Protein AF-A0A2M7RMJ8-F1 (afdb_monomer)

Radius of gyration: 13.96 Å; Cα contacts (8 Å, |Δi|>4): 359; chains: 1; bounding box: 32×38×36 Å

Secondary structure (DSSP, 8-state):
-HHHHHHHHHHHHHHHTPPPSSS-------EEPTT-EEEEBB--SS-SSSBEEEEEEETTEEE-SHHHHHTTSS--SSSS-EEEE-GGGTT-TTS-PPTTEEEEES-TTPEEE-SSSEEEEEEEEETTTTEEEEEEE-STTEEEEEEEE-

Solvent-accessible surface area (backbone atoms only — not comparable to full-atom values): 7908 Å² total; per-residue (Å²): 112,75,66,62,57,51,55,49,53,50,40,53,43,58,72,61,71,43,57,75,92,80,77,76,92,60,71,80,66,44,82,42,48,53,65,38,74,78,53,29,26,15,61,26,33,69,51,96,54,65,29,32,40,42,26,26,29,51,61,84,42,62,41,75,50,62,69,39,42,76,72,58,76,26,45,67,39,47,79,86,51,46,76,67,24,36,52,68,13,44,82,27,96,74,73,64,37,64,80,42,21,32,32,32,32,77,52,78,59,39,63,28,24,32,36,46,50,29,31,55,43,37,76,53,74,37,67,86,47,43,8,28,31,39,31,32,40,53,56,98,52,34,33,39,35,44,21,15,20,102

Structure (mmCIF, N/CA/C/O backbone):
data_AF-A0A2M7RMJ8-F1
#
_entry.id   AF-A0A2M7RMJ8-F1
#
loop_
_atom_site.group_PDB
_atom_site.id
_atom_site.type_symbol
_atom_site.label_atom_id
_atom_site.label_alt_id
_atom_site.label_comp_id
_atom_site.label_asym_id
_atom_site.label_entity_id
_atom_site.label_seq_id
_atom_site.pdbx_PDB_ins_code
_atom_site.Cartn_x
_atom_site.Cartn_y
_atom_site.Cartn_z
_atom_site.occupancy
_atom_site.B_iso_or_equiv
_atom_site.auth_seq_id
_atom_site.auth_comp_id
_atom_site.auth_asym_id
_atom_site.auth_atom_id
_atom_site.pdbx_PDB_model_num
ATOM 1 N N . ALA A 1 1 ? -7.074 -7.128 -20.671 1.00 50.91 1 ALA A N 1
ATOM 2 C CA . ALA A 1 1 ? -5.928 -6.237 -20.388 1.00 50.91 1 ALA A CA 1
ATOM 3 C C . ALA A 1 1 ? -5.702 -6.237 -18.880 1.00 50.91 1 ALA A C 1
ATOM 5 O O . ALA A 1 1 ? -6.696 -6.150 -18.170 1.00 50.91 1 ALA A O 1
ATOM 6 N N . ALA A 1 2 ? -4.466 -6.395 -18.396 1.00 50.97 2 ALA A N 1
ATOM 7 C CA . ALA A 1 2 ? -4.136 -6.668 -16.985 1.00 50.97 2 ALA A CA 1
ATOM 8 C C . ALA A 1 2 ? -4.833 -5.750 -15.950 1.00 50.97 2 ALA A C 1
ATOM 10 O O . ALA A 1 2 ? -5.155 -6.184 -14.849 1.00 50.97 2 ALA A O 1
ATOM 11 N N . PHE A 1 3 ? -5.170 -4.516 -16.324 1.00 53.44 3 PHE A N 1
ATOM 12 C CA . PHE A 1 3 ? -5.901 -3.570 -15.477 1.00 53.44 3 PHE A CA 1
ATOM 13 C C . PHE A 1 3 ? -7.314 -4.019 -15.074 1.00 53.44 3 PHE A C 1
ATOM 15 O O . PHE A 1 3 ? -7.707 -3.855 -13.923 1.00 53.44 3 PHE A O 1
ATOM 22 N N . ALA A 1 4 ? -8.067 -4.647 -15.982 1.00 57.03 4 ALA A N 1
ATOM 23 C CA . ALA A 1 4 ? -9.405 -5.151 -15.661 1.00 57.03 4 ALA A CA 1
ATOM 24 C C . ALA A 1 4 ? -9.349 -6.358 -14.706 1.00 57.03 4 ALA A C 1
ATOM 26 O O . ALA A 1 4 ? -10.238 -6.525 -13.874 1.00 57.03 4 ALA A O 1
ATOM 27 N N . SER A 1 5 ? -8.290 -7.176 -14.789 1.00 62.25 5 SER A N 1
ATOM 28 C CA . SER A 1 5 ? -8.071 -8.278 -13.842 1.00 62.25 5 SER A CA 1
ATOM 29 C C . SER A 1 5 ? -7.654 -7.786 -12.454 1.00 62.25 5 SER A C 1
ATOM 31 O O . SER A 1 5 ? -8.100 -8.365 -11.472 1.00 62.25 5 SER A O 1
ATOM 33 N N . VAL A 1 6 ? -6.883 -6.696 -12.367 1.00 66.00 6 VAL A N 1
ATOM 34 C CA . VAL A 1 6 ? -6.459 -6.064 -11.102 1.00 66.00 6 VAL A CA 1
ATOM 35 C C . VAL A 1 6 ? -7.657 -5.503 -10.332 1.00 66.00 6 VAL A C 1
ATOM 37 O O . VAL A 1 6 ? -7.879 -5.867 -9.178 1.00 66.00 6 VAL A O 1
ATOM 40 N N . GLN A 1 7 ? -8.484 -4.676 -10.982 1.00 69.44 7 GLN A N 1
ATOM 41 C CA . GLN A 1 7 ? -9.668 -4.107 -10.331 1.00 69.44 7 GLN A CA 1
ATOM 42 C C . GLN A 1 7 ? -10.688 -5.193 -9.955 1.00 69.44 7 GLN A C 1
ATOM 44 O O . GLN A 1 7 ? -11.320 -5.116 -8.905 1.00 69.44 7 GLN A O 1
ATOM 49 N N . GLY A 1 8 ? -10.835 -6.227 -10.791 1.00 73.25 8 GLY A N 1
ATOM 50 C CA . GLY A 1 8 ? -11.688 -7.378 -10.495 1.00 73.25 8 GLY A CA 1
ATOM 51 C C . GLY A 1 8 ? -11.224 -8.162 -9.263 1.00 73.25 8 GLY A C 1
ATOM 52 O O . GLY A 1 8 ? -12.045 -8.516 -8.421 1.00 73.25 8 GLY A O 1
ATOM 53 N N . GLU A 1 9 ? -9.916 -8.395 -9.125 1.00 74.38 9 GLU A N 1
ATOM 54 C CA . GLU A 1 9 ? -9.315 -9.037 -7.950 1.00 74.38 9 GLU A CA 1
ATOM 55 C C . GLU A 1 9 ? -9.559 -8.228 -6.672 1.00 74.38 9 GLU A C 1
ATOM 57 O O . GLU A 1 9 ? -10.063 -8.781 -5.693 1.00 74.38 9 GLU A O 1
ATOM 62 N N . ILE A 1 10 ? -9.289 -6.917 -6.703 1.00 73.38 10 ILE A N 1
ATOM 63 C CA . ILE A 1 10 ? -9.574 -6.017 -5.578 1.00 73.38 10 ILE A CA 1
ATOM 64 C C . ILE A 1 10 ? -11.056 -6.098 -5.219 1.00 73.38 10 ILE A C 1
ATOM 66 O O . ILE A 1 10 ? -11.391 -6.435 -4.087 1.00 73.38 10 ILE A O 1
ATOM 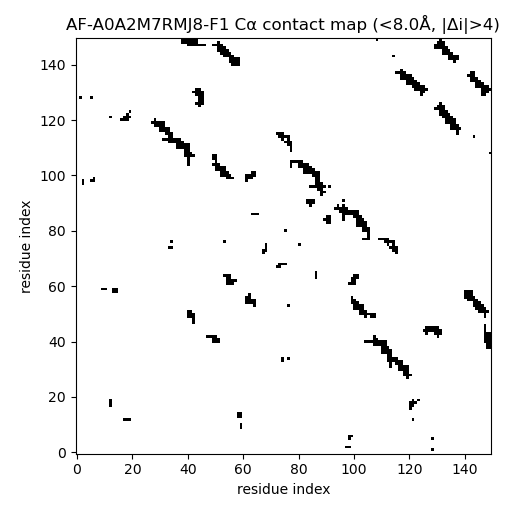70 N N . ASN A 1 11 ? -11.952 -5.870 -6.182 1.00 77.06 11 ASN A N 1
ATOM 71 C CA . ASN A 1 11 ? -13.394 -5.869 -5.944 1.00 77.06 11 ASN A CA 1
ATOM 72 C C . ASN A 1 11 ? -13.874 -7.183 -5.317 1.00 77.06 11 ASN A C 1
ATOM 74 O O . ASN A 1 11 ? -14.691 -7.149 -4.400 1.00 77.06 11 ASN A O 1
ATOM 78 N N . ASN A 1 12 ? -13.341 -8.326 -5.755 1.00 74.81 12 ASN A N 1
ATOM 79 C CA . ASN A 1 12 ? -13.667 -9.625 -5.171 1.00 74.81 12 ASN A CA 1
ATOM 80 C C . ASN A 1 12 ? -13.219 -9.732 -3.707 1.00 74.81 12 ASN A C 1
ATOM 82 O O . ASN A 1 12 ? -13.987 -10.210 -2.872 1.00 74.81 12 ASN A O 1
ATOM 86 N N . ILE A 1 13 ? -12.014 -9.265 -3.371 1.00 71.00 13 ILE A N 1
ATOM 87 C CA . ILE A 1 13 ? -11.508 -9.279 -1.990 1.00 71.00 13 ILE A CA 1
ATOM 88 C C . ILE A 1 13 ? -12.314 -8.318 -1.105 1.00 71.00 13 ILE A C 1
ATOM 90 O O . ILE A 1 13 ? -12.750 -8.697 -0.013 1.00 71.00 13 ILE A O 1
ATOM 94 N N . LEU A 1 14 ? -12.564 -7.094 -1.584 1.00 72.44 14 LEU A N 1
ATOM 95 C CA . LEU A 1 14 ? -13.293 -6.072 -0.828 1.00 72.44 14 LEU A CA 1
ATOM 96 C C . LEU A 1 14 ? -14.766 -6.463 -0.620 1.00 72.44 14 LEU A C 1
ATOM 98 O O . LEU A 1 14 ? -15.280 -6.299 0.486 1.00 72.44 14 LEU A O 1
ATOM 102 N N . ALA A 1 15 ? -15.426 -7.032 -1.637 1.00 68.81 15 ALA A N 1
ATOM 103 C CA . ALA A 1 15 ? -16.810 -7.506 -1.548 1.00 68.81 15 ALA A CA 1
ATOM 104 C C . ALA A 1 15 ? -16.952 -8.726 -0.635 1.00 68.81 15 ALA A C 1
ATOM 106 O O . ALA A 1 15 ? -17.949 -8.869 0.072 1.00 68.81 15 ALA A O 1
ATOM 107 N N . ALA A 1 16 ? -15.958 -9.611 -0.634 1.00 62.75 16 ALA A N 1
ATOM 108 C CA . ALA A 1 16 ? -15.993 -10.778 0.220 1.00 62.75 16 ALA A CA 1
ATOM 109 C C . ALA A 1 16 ? -15.778 -10.414 1.698 1.00 62.75 16 ALA A C 1
ATOM 111 O O . ALA A 1 16 ? -16.248 -1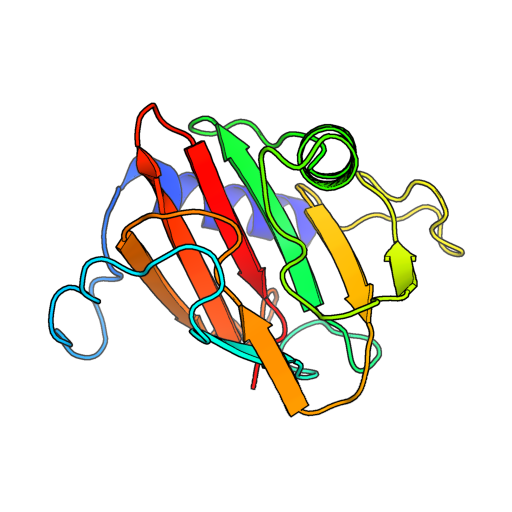1.150 2.561 1.00 62.75 16 ALA A O 1
ATOM 112 N N . GLN A 1 17 ? -15.050 -9.328 2.005 1.00 60.38 17 GLN A N 1
ATOM 113 C CA . GLN A 1 17 ? -14.465 -9.089 3.338 1.00 60.38 17 GLN A CA 1
ATOM 114 C C . GLN A 1 17 ? -13.729 -10.332 3.886 1.00 60.38 17 GLN A C 1
ATOM 116 O O . GLN A 1 17 ? -13.570 -10.501 5.094 1.00 60.38 17 GLN A O 1
ATOM 121 N N . ARG A 1 18 ? -13.322 -11.247 2.996 1.00 52.19 18 ARG A N 1
ATOM 122 C CA . ARG A 1 18 ? -12.751 -12.547 3.342 1.00 52.19 18 ARG A CA 1
ATOM 123 C C . ARG A 1 18 ? -11.235 -12.426 3.343 1.00 52.19 18 ARG A C 1
ATOM 125 O O . ARG A 1 18 ? -10.655 -12.007 2.344 1.00 52.19 18 ARG A O 1
ATOM 132 N N . ALA A 1 19 ? -10.608 -12.910 4.414 1.00 46.16 19 ALA A N 1
ATOM 133 C CA . ALA A 1 19 ? -9.260 -13.457 4.311 1.00 46.16 19 ALA A CA 1
ATOM 134 C C . ALA A 1 19 ? -9.280 -14.567 3.242 1.00 46.16 19 ALA A C 1
ATOM 136 O O . ALA A 1 19 ? -10.267 -15.311 3.177 1.00 46.16 19 ALA A O 1
ATOM 137 N N . PRO A 1 20 ? -8.255 -14.692 2.383 1.00 44.06 20 PRO A N 1
ATOM 138 C CA . PRO A 1 20 ? -8.279 -15.684 1.323 1.00 44.06 20 PRO A CA 1
ATOM 139 C C . PRO A 1 20 ? -8.435 -17.081 1.928 1.00 44.06 20 PRO A C 1
ATOM 141 O O . PRO A 1 20 ? -7.657 -17.525 2.771 1.00 44.06 20 PRO A O 1
ATOM 144 N N . SER A 1 21 ? -9.470 -17.786 1.483 1.00 46.16 21 SER A N 1
ATOM 145 C CA . SER A 1 21 ? -9.616 -19.219 1.689 1.00 46.16 21 SER A CA 1
ATOM 146 C C . SER A 1 21 ? -8.556 -19.931 0.849 1.00 46.16 21 SER A C 1
ATOM 148 O O . SER A 1 21 ? -8.777 -20.180 -0.334 1.00 46.16 21 SER A O 1
ATOM 150 N N . GLY A 1 22 ? -7.405 -20.225 1.455 1.00 41.00 22 GLY A N 1
ATOM 151 C CA . GLY A 1 22 ? -6.359 -21.050 0.848 1.00 41.00 22 GLY A CA 1
ATOM 152 C C . GLY A 1 22 ? -4.950 -20.619 1.240 1.00 41.00 22 GLY A C 1
ATOM 153 O O . GLY A 1 22 ? -4.277 -19.958 0.462 1.00 41.00 22 GLY A O 1
ATOM 154 N N . GLY A 1 23 ? -4.505 -21.024 2.432 1.00 33.59 23 GLY A N 1
ATOM 155 C CA . GLY A 1 23 ? -3.121 -20.861 2.889 1.00 33.59 23 GLY A CA 1
ATOM 156 C C . GLY A 1 23 ? -3.040 -20.245 4.278 1.00 33.59 23 GLY A C 1
ATOM 157 O O . GLY A 1 23 ? -2.926 -19.038 4.404 1.00 33.59 23 GLY A O 1
ATOM 158 N N . ASN A 1 24 ? -3.087 -21.102 5.302 1.00 35.03 24 ASN A N 1
ATOM 159 C CA . ASN A 1 24 ? -2.954 -20.787 6.725 1.00 35.03 24 ASN A CA 1
ATOM 160 C C . ASN A 1 24 ? -3.910 -19.709 7.255 1.00 35.03 24 ASN A C 1
ATOM 162 O O . ASN A 1 24 ? -3.733 -18.510 7.065 1.00 35.03 24 ASN A O 1
ATOM 166 N N . SER A 1 25 ? -4.868 -20.159 8.063 1.00 40.41 25 SER A N 1
ATOM 167 C CA . SER A 1 25 ? -5.476 -19.367 9.128 1.00 40.41 25 SER A CA 1
ATOM 168 C C . SER A 1 25 ? -4.386 -18.908 10.104 1.00 40.41 25 SER A C 1
ATOM 170 O O . SER A 1 25 ? -4.207 -19.480 11.180 1.00 40.41 25 SER A O 1
ATOM 172 N N . GLY A 1 26 ? -3.614 -17.900 9.701 1.00 39.00 26 GLY A N 1
ATOM 173 C CA . GLY A 1 26 ? -2.903 -17.049 10.635 1.00 39.00 26 GLY A CA 1
ATOM 174 C C . GLY A 1 26 ? -3.921 -16.406 11.578 1.00 39.00 26 GLY A C 1
ATOM 175 O O . GLY A 1 26 ? -5.110 -16.335 11.241 1.00 39.00 26 GLY A O 1
ATOM 176 N N . PRO A 1 27 ? -3.493 -15.962 12.772 1.00 41.09 27 PRO A N 1
ATOM 177 C CA . PRO A 1 27 ? -4.383 -15.225 13.657 1.00 41.09 27 PRO A CA 1
ATOM 178 C C . PRO A 1 27 ? -5.013 -14.098 12.839 1.00 41.09 27 PRO A C 1
ATOM 180 O O . PRO A 1 27 ? -4.330 -13.518 11.991 1.00 41.09 27 PRO A O 1
ATOM 183 N N . ALA A 1 28 ? -6.297 -13.790 13.073 1.00 54.19 28 ALA A N 1
ATOM 184 C CA . ALA A 1 28 ? -6.846 -12.502 12.659 1.00 54.19 28 ALA A CA 1
ATOM 185 C C . ALA A 1 28 ? -5.749 -11.479 12.947 1.00 54.19 28 ALA A C 1
ATOM 187 O O . ALA A 1 28 ? -5.281 -11.450 14.086 1.00 54.19 28 ALA A O 1
ATOM 188 N N . TYR A 1 29 ? -5.251 -10.777 11.926 1.00 60.78 29 TYR A N 1
ATOM 189 C CA . TYR A 1 29 ? -3.961 -10.063 11.938 1.00 60.78 29 TYR A CA 1
ATOM 190 C C . TYR A 1 29 ? -3.863 -8.928 12.985 1.00 60.78 29 TYR A C 1
ATOM 192 O O . TYR A 1 29 ? -2.963 -8.093 12.948 1.00 60.78 29 TYR A O 1
ATOM 200 N N . GLY A 1 30 ? -4.775 -8.913 13.951 1.00 68.12 30 GLY A N 1
ATOM 201 C CA . GLY A 1 30 ? -4.832 -8.031 15.083 1.00 68.12 30 GLY A CA 1
ATOM 202 C C . GLY A 1 30 ? -5.352 -6.671 14.673 1.00 68.12 30 GLY A C 1
ATOM 203 O O . GLY A 1 30 ? -5.480 -6.334 13.495 1.00 68.12 30 GLY A O 1
ATOM 204 N N . ASN A 1 31 ? -5.641 -5.870 15.689 1.00 86.69 31 ASN A N 1
ATOM 205 C CA . ASN A 1 31 ? -5.726 -4.439 15.484 1.00 86.69 31 ASN A CA 1
ATOM 206 C C . ASN A 1 31 ? -4.314 -3.932 15.192 1.00 86.69 31 ASN A C 1
ATOM 208 O O . ASN A 1 31 ? -3.424 -4.045 16.034 1.00 86.69 31 ASN A O 1
ATOM 212 N N . VAL A 1 32 ? -4.129 -3.371 14.007 1.00 93.00 32 VAL A N 1
ATOM 213 C CA . VAL A 1 32 ? -2.913 -2.681 13.600 1.00 93.00 32 VAL A CA 1
ATOM 214 C C . VAL A 1 32 ? -3.119 -1.196 13.853 1.00 93.00 32 VAL A C 1
ATOM 216 O O . VAL A 1 32 ? -4.158 -0.631 13.503 1.00 93.00 32 VAL A O 1
ATOM 219 N N . LYS A 1 33 ? -2.137 -0.557 14.483 1.00 96.06 33 LYS A N 1
ATOM 220 C CA . LYS A 1 33 ? -2.177 0.880 14.760 1.00 96.06 33 LYS A CA 1
ATOM 221 C C . LYS A 1 33 ? -1.581 1.695 13.623 1.00 96.06 33 LYS A C 1
ATOM 223 O O . LYS A 1 33 ? -0.636 1.262 12.967 1.00 96.06 33 LYS A O 1
ATOM 228 N N . ARG A 1 34 ? -2.100 2.906 13.421 1.00 97.00 34 ARG A N 1
ATOM 229 C CA . ARG A 1 34 ? -1.512 3.922 12.542 1.00 97.00 34 ARG A CA 1
ATOM 230 C C . ARG A 1 34 ? -0.008 4.034 12.821 1.00 97.00 34 ARG A C 1
ATOM 232 O O . ARG A 1 34 ? 0.408 4.206 13.964 1.00 97.00 34 ARG A O 1
ATOM 239 N N . GLY A 1 35 ? 0.809 3.927 11.776 1.00 96.38 35 GLY A N 1
ATOM 240 C CA . GLY A 1 35 ? 2.270 3.987 11.860 1.00 96.38 35 GLY A CA 1
ATOM 241 C C . GLY A 1 35 ? 2.964 2.673 12.243 1.00 96.38 35 GLY A C 1
ATOM 242 O O . GLY A 1 35 ? 4.195 2.607 12.163 1.00 96.38 35 GLY A O 1
ATOM 243 N N . GLN A 1 36 ? 2.226 1.623 12.618 1.00 96.62 36 GLN A N 1
ATOM 244 C CA . GLN A 1 36 ? 2.793 0.298 12.870 1.00 96.62 36 GLN A CA 1
ATOM 245 C C . GLN A 1 36 ? 3.384 -0.277 11.581 1.00 96.62 36 GLN A C 1
ATOM 247 O O . GLN A 1 36 ? 2.779 -0.166 10.517 1.00 96.62 36 GLN A O 1
ATOM 252 N N . VAL A 1 37 ? 4.567 -0.888 11.678 1.00 96.19 37 VAL A N 1
ATOM 253 C CA . VAL A 1 37 ? 5.203 -1.568 10.543 1.00 96.19 37 VAL A CA 1
ATOM 254 C C . VAL A 1 37 ? 4.408 -2.828 10.200 1.00 96.19 37 VAL A C 1
ATOM 256 O O . VAL A 1 37 ? 4.147 -3.650 11.077 1.00 96.19 37 VAL A O 1
ATOM 259 N N . ILE A 1 38 ? 4.036 -2.959 8.928 1.00 95.19 38 ILE A N 1
ATOM 260 C CA . ILE A 1 38 ? 3.254 -4.076 8.372 1.00 95.19 38 ILE A CA 1
ATOM 261 C C . ILE A 1 38 ? 4.019 -4.858 7.295 1.00 95.19 38 ILE A C 1
ATOM 263 O O . ILE A 1 38 ? 3.523 -5.859 6.793 1.00 95.19 38 ILE A O 1
ATOM 267 N N . GLY A 1 39 ? 5.234 -4.423 6.960 1.00 95.25 39 GLY A N 1
ATOM 268 C CA . GLY A 1 39 ? 6.166 -5.127 6.083 1.00 95.25 39 GLY A CA 1
ATOM 269 C C . GLY A 1 39 ? 7.231 -4.177 5.545 1.00 95.25 39 GLY A C 1
ATOM 270 O O . GLY A 1 39 ? 7.569 -3.190 6.204 1.00 95.25 39 GLY A O 1
ATOM 271 N N . SER A 1 40 ? 7.756 -4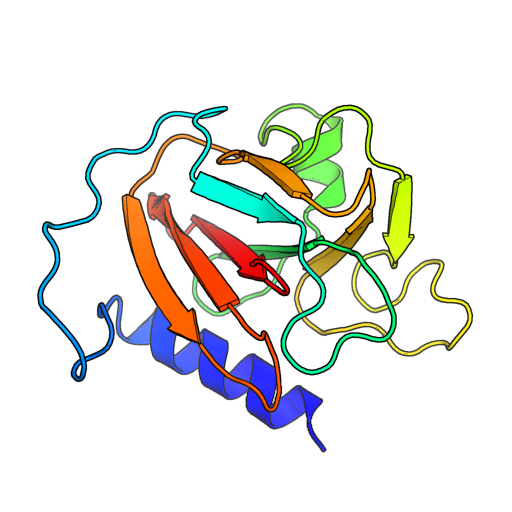.457 4.356 1.00 97.00 40 SER A N 1
ATOM 272 C CA . SER A 1 40 ? 8.822 -3.667 3.734 1.00 97.00 40 SER A CA 1
ATOM 273 C C . SER A 1 40 ? 8.591 -3.442 2.237 1.00 97.00 40 SER A C 1
ATOM 275 O O . SER A 1 40 ? 7.963 -4.252 1.556 1.00 97.00 40 SER A O 1
ATOM 277 N N . GLN A 1 41 ? 9.095 -2.314 1.726 1.00 96.50 41 GLN A N 1
ATOM 278 C CA . GLN A 1 41 ? 9.070 -1.971 0.306 1.00 96.50 41 GLN A CA 1
ATOM 279 C C . GLN A 1 41 ? 9.877 -3.015 -0.473 1.00 96.50 41 GLN A C 1
ATOM 281 O O . GLN A 1 41 ? 11.016 -3.327 -0.105 1.00 96.50 41 GLN A O 1
ATOM 286 N N . GLY A 1 42 ? 9.315 -3.521 -1.566 1.00 94.94 42 GLY A N 1
ATOM 287 C CA . GLY A 1 42 ? 9.936 -4.555 -2.380 1.00 94.94 42 GLY A CA 1
ATOM 288 C C . GLY A 1 42 ? 9.969 -4.204 -3.863 1.00 94.94 42 GLY A C 1
ATOM 289 O O . GLY A 1 42 ? 10.009 -3.041 -4.263 1.00 94.94 42 GLY A O 1
ATOM 290 N N . ASN A 1 43 ? 10.025 -5.258 -4.670 1.00 93.44 43 ASN A N 1
ATOM 291 C CA . ASN A 1 43 ? 9.962 -5.214 -6.127 1.00 93.44 43 ASN A CA 1
ATOM 292 C C . ASN A 1 43 ? 9.354 -6.530 -6.643 1.00 93.44 43 ASN A C 1
ATOM 294 O O . ASN A 1 43 ? 9.947 -7.223 -7.468 1.00 93.44 43 ASN A O 1
ATOM 298 N N . SER A 1 44 ? 8.232 -6.943 -6.052 1.00 91.12 44 SER A N 1
ATOM 299 C CA . SER A 1 44 ? 7.554 -8.197 -6.392 1.00 91.12 44 SER A CA 1
ATOM 300 C C . SER A 1 44 ? 6.358 -7.955 -7.320 1.00 91.12 44 SER A C 1
ATOM 302 O O . SER A 1 44 ? 5.803 -6.859 -7.371 1.00 91.12 44 SER A O 1
ATOM 304 N N . GLY A 1 45 ? 5.942 -8.990 -8.055 1.00 86.94 45 GLY A N 1
ATOM 305 C CA . GLY A 1 45 ? 4.834 -8.891 -9.010 1.00 86.94 45 GLY A CA 1
ATOM 306 C C . GLY A 1 45 ? 5.204 -8.128 -10.281 1.00 86.94 45 GLY A C 1
ATOM 307 O O . GLY A 1 45 ? 6.360 -8.129 -10.706 1.00 86.94 45 GLY A O 1
ATOM 308 N N . TYR A 1 46 ? 4.220 -7.466 -10.889 1.00 84.25 46 TYR A N 1
ATOM 309 C CA . TYR A 1 46 ? 4.400 -6.675 -12.107 1.00 84.25 46 TYR A CA 1
ATOM 310 C C . TYR A 1 46 ? 4.984 -5.289 -11.787 1.00 84.25 46 TYR A C 1
ATOM 312 O O . TYR A 1 46 ? 4.341 -4.261 -11.941 1.00 84.25 46 TYR A O 1
ATOM 320 N N . SER A 1 47 ? 6.227 -5.255 -11.320 1.00 78.38 47 SER A N 1
ATOM 321 C CA . SER A 1 47 ? 6.914 -4.027 -10.921 1.00 78.38 47 SER A CA 1
ATOM 322 C C . SER A 1 47 ? 8.135 -3.756 -11.806 1.00 78.38 47 SER A C 1
ATOM 324 O O . SER A 1 47 ? 8.899 -4.664 -12.127 1.00 78.38 47 SER A O 1
ATOM 326 N N . PHE A 1 48 ? 8.341 -2.494 -12.202 1.00 78.88 48 PHE A N 1
ATOM 327 C CA . PHE A 1 48 ? 9.483 -2.071 -13.032 1.00 78.88 48 PHE A CA 1
ATOM 328 C C . PHE A 1 48 ? 10.703 -1.608 -12.216 1.00 78.88 48 PHE A C 1
ATOM 330 O O . PHE A 1 48 ? 11.734 -1.263 -12.792 1.00 78.88 48 PHE A O 1
ATOM 337 N N . GLY A 1 49 ? 10.598 -1.583 -10.888 1.00 85.88 49 GLY A N 1
ATOM 338 C CA . GLY A 1 49 ? 11.652 -1.135 -9.980 1.00 85.88 49 GLY A CA 1
ATOM 339 C C . GLY A 1 49 ? 11.154 -1.048 -8.540 1.00 85.88 49 GLY A C 1
ATOM 340 O O . GLY A 1 49 ? 9.962 -1.142 -8.290 1.00 85.88 49 GLY A O 1
ATOM 341 N N . SER A 1 50 ? 12.057 -0.868 -7.576 1.00 93.06 50 SER A N 1
ATOM 342 C CA . SER A 1 50 ? 11.684 -0.836 -6.155 1.00 93.06 50 SER A CA 1
ATOM 343 C C . SER A 1 50 ? 10.732 0.324 -5.829 1.00 93.06 50 SER A C 1
ATOM 345 O O . SER A 1 50 ? 11.142 1.489 -5.863 1.00 93.06 50 SER A O 1
ATOM 347 N N . HIS A 1 51 ? 9.484 0.004 -5.485 1.00 94.00 51 HIS A N 1
ATOM 348 C CA . HIS A 1 51 ? 8.456 0.959 -5.067 1.00 94.00 51 HIS A CA 1
ATOM 349 C C . HIS A 1 51 ? 7.350 0.260 -4.265 1.00 94.00 51 HIS A C 1
ATOM 351 O O . HIS A 1 51 ? 7.268 -0.965 -4.222 1.00 94.00 51 HIS A O 1
ATOM 357 N N . LEU A 1 52 ? 6.520 1.059 -3.605 1.00 94.88 52 LEU A N 1
ATOM 358 C CA . LEU A 1 52 ? 5.280 0.650 -2.964 1.00 94.88 52 LEU A CA 1
ATOM 359 C C . LEU A 1 52 ? 4.120 1.194 -3.796 1.00 94.88 52 LEU A C 1
ATOM 361 O O . LEU A 1 52 ? 4.028 2.408 -3.992 1.00 94.88 52 LEU A O 1
ATOM 365 N N . HIS A 1 53 ? 3.220 0.312 -4.220 1.00 93.62 53 HIS A N 1
ATOM 366 C CA . HIS A 1 53 ? 1.918 0.734 -4.723 1.00 93.62 53 HIS A CA 1
ATOM 367 C C . HIS A 1 53 ? 0.957 0.881 -3.539 1.00 93.62 53 HIS A C 1
ATOM 369 O O . HIS A 1 53 ? 0.757 -0.067 -2.771 1.00 93.62 53 HIS A O 1
ATOM 375 N N . PHE A 1 54 ? 0.395 2.077 -3.370 1.00 94.88 54 PHE A N 1
ATOM 376 C CA . PHE A 1 54 ? -0.517 2.415 -2.284 1.00 94.88 54 PHE A CA 1
ATOM 377 C C . PHE A 1 54 ? -1.889 2.794 -2.829 1.00 94.88 54 PHE A C 1
ATOM 379 O O . PHE A 1 54 ? -2.049 3.842 -3.458 1.00 94.88 54 PHE A O 1
ATOM 386 N N . GLY A 1 55 ? -2.882 1.954 -2.54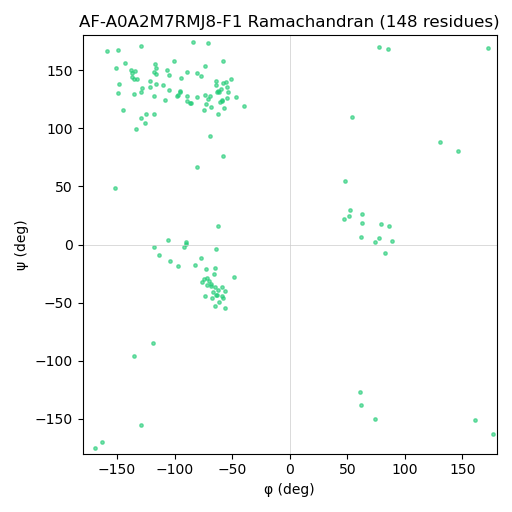8 1.00 93.19 55 GLY A N 1
ATOM 387 C CA . GLY A 1 55 ? -4.264 2.182 -2.953 1.00 93.19 55 GLY A CA 1
ATOM 388 C C . GLY A 1 55 ? -5.169 2.591 -1.799 1.00 93.19 55 GLY A C 1
AT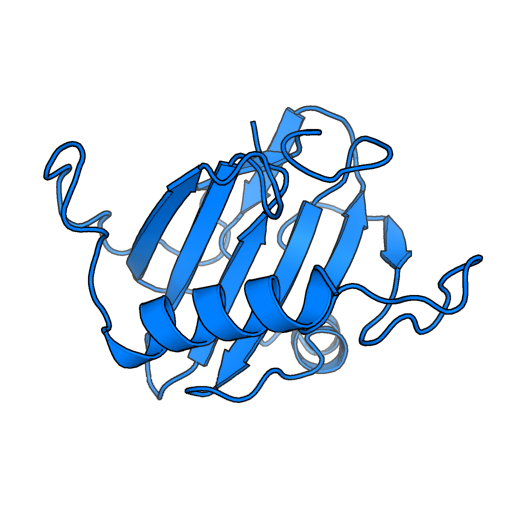OM 389 O O . GLY A 1 55 ? -4.961 2.176 -0.655 1.00 93.19 55 GLY A O 1
ATOM 390 N N . LEU A 1 56 ? -6.200 3.375 -2.110 1.00 92.62 56 LEU A N 1
ATOM 391 C CA . LEU A 1 56 ? -7.246 3.782 -1.175 1.00 92.62 56 LEU A CA 1
ATOM 392 C C . LEU A 1 56 ? -8.618 3.496 -1.782 1.00 92.62 56 LEU A C 1
ATOM 394 O O . LEU A 1 56 ? -8.899 3.874 -2.916 1.00 92.62 56 LEU A O 1
ATOM 398 N N . TYR A 1 57 ? -9.482 2.858 -0.998 1.00 89.94 57 TYR A N 1
ATOM 399 C CA . TYR A 1 57 ? -10.791 2.402 -1.447 1.00 89.94 57 TYR A CA 1
ATOM 400 C C . TYR A 1 57 ? -11.878 2.760 -0.438 1.00 89.94 57 TYR A C 1
ATOM 402 O O . TYR A 1 57 ? -11.647 2.786 0.777 1.00 89.94 57 TYR A O 1
ATOM 410 N N . ARG A 1 58 ? -13.089 2.999 -0.946 1.00 87.81 58 ARG A N 1
ATOM 411 C CA . ARG A 1 58 ? -14.323 3.032 -0.159 1.00 87.81 58 ARG A CA 1
ATOM 412 C C . ARG A 1 58 ? -15.336 2.070 -0.764 1.00 87.81 58 ARG A C 1
ATOM 414 O O . ARG A 1 58 ? -15.941 2.362 -1.794 1.00 87.81 58 ARG A O 1
ATOM 421 N N . GLY A 1 59 ? -15.529 0.920 -0.125 1.00 80.94 59 GLY A N 1
ATOM 422 C CA . GLY A 1 59 ? -16.272 -0.178 -0.745 1.00 80.94 59 GLY A CA 1
ATOM 423 C C . GLY A 1 59 ? -15.569 -0.636 -2.027 1.00 80.94 59 GLY A C 1
ATOM 424 O O . GLY A 1 59 ? -14.381 -0.920 -1.996 1.00 80.94 59 GLY A O 1
ATOM 425 N N . SER A 1 60 ? -16.275 -0.686 -3.158 1.00 74.94 60 SER A N 1
ATOM 426 C CA . SER A 1 60 ? -15.700 -1.073 -4.459 1.00 74.94 60 SER A CA 1
ATOM 427 C C . SER A 1 60 ? -15.128 0.094 -5.275 1.00 74.94 60 SER A C 1
ATOM 429 O O . SER A 1 60 ? -14.740 -0.107 -6.422 1.00 74.94 60 SER A O 1
ATOM 431 N N . GLN A 1 61 ? -15.150 1.316 -4.737 1.00 81.75 61 GLN A N 1
ATOM 432 C CA . GLN A 1 61 ? -14.673 2.510 -5.431 1.00 81.75 61 GLN A CA 1
ATOM 433 C C . GLN A 1 61 ? -13.244 2.830 -4.999 1.00 81.75 61 GLN A C 1
ATOM 435 O O . GLN A 1 61 ? -12.979 2.956 -3.801 1.00 81.75 61 GLN A O 1
ATOM 440 N N . ASP A 1 62 ? -12.349 3.008 -5.964 1.00 84.44 62 ASP A N 1
ATOM 441 C CA . ASP A 1 62 ? -11.041 3.599 -5.731 1.00 84.44 62 ASP A CA 1
ATOM 442 C C . ASP A 1 62 ? -11.122 5.123 -5.575 1.00 84.44 62 ASP A C 1
ATOM 444 O O . ASP A 1 62 ? -11.967 5.805 -6.162 1.00 84.44 62 ASP A O 1
ATOM 448 N N . ILE A 1 63 ? -10.264 5.659 -4.713 1.00 87.62 63 ILE A N 1
ATOM 449 C CA . ILE A 1 63 ? -10.213 7.078 -4.371 1.00 87.62 63 ILE A CA 1
ATOM 450 C C . ILE A 1 63 ? -8.758 7.524 -4.430 1.00 87.62 63 ILE A C 1
ATOM 452 O O . ILE A 1 63 ? -7.870 6.800 -3.987 1.00 87.62 63 ILE A O 1
ATOM 456 N N . ASP A 1 64 ? -8.525 8.745 -4.908 1.00 90.31 64 ASP A N 1
ATOM 457 C CA . AS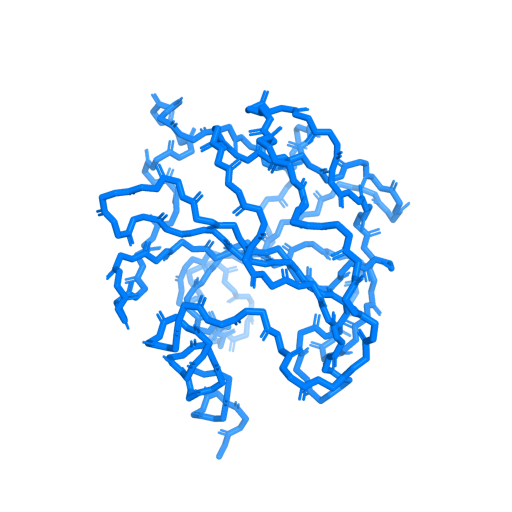P A 1 64 ? -7.211 9.373 -4.826 1.00 90.31 64 ASP A CA 1
ATOM 458 C C . ASP A 1 64 ? -6.733 9.452 -3.358 1.00 90.31 64 ASP A C 1
ATOM 460 O O . ASP A 1 64 ? -7.377 10.116 -2.533 1.00 90.31 64 ASP A O 1
ATOM 464 N N . PRO A 1 65 ? -5.615 8.797 -2.990 1.00 92.94 65 PRO A N 1
ATOM 465 C CA . PRO A 1 65 ? -5.072 8.875 -1.640 1.00 92.94 65 PRO A CA 1
ATOM 466 C C . PRO A 1 65 ? -4.418 10.227 -1.319 1.00 92.94 65 PRO A C 1
ATOM 468 O O . PRO A 1 65 ? -4.294 10.562 -0.137 1.00 92.94 65 PRO A O 1
ATOM 471 N N . MET A 1 66 ? -4.002 11.016 -2.316 1.00 93.12 66 MET A N 1
ATOM 472 C CA . MET A 1 66 ? -3.188 12.221 -2.100 1.00 93.12 66 MET A CA 1
ATOM 473 C C . MET A 1 66 ? -3.848 13.259 -1.179 1.00 93.12 66 MET A C 1
ATOM 475 O O . MET A 1 66 ? -3.179 13.713 -0.245 1.00 93.12 66 MET A O 1
ATOM 479 N N . PRO A 1 67 ? -5.143 13.611 -1.325 1.00 94.06 67 PRO A N 1
ATOM 480 C CA . PRO A 1 67 ? -5.799 14.545 -0.410 1.00 94.06 67 PRO A CA 1
ATOM 481 C C . PRO A 1 67 ? -5.776 14.083 1.053 1.00 94.06 67 PRO A C 1
ATOM 483 O O . PRO A 1 67 ? -5.598 14.902 1.954 1.00 94.06 67 PRO A O 1
ATOM 486 N N . TYR A 1 68 ? -5.913 12.776 1.296 1.00 95.75 68 TYR A N 1
ATOM 487 C CA . TYR A 1 68 ? -5.939 12.186 2.638 1.00 95.75 68 TYR A CA 1
ATOM 488 C C . TYR A 1 68 ? -4.550 12.098 3.273 1.00 95.75 68 TYR A C 1
ATOM 490 O O . TYR A 1 68 ? -4.422 12.196 4.494 1.00 95.75 68 TYR A O 1
ATOM 498 N N . LEU A 1 69 ? -3.517 11.906 2.453 1.00 95.88 69 LEU A N 1
ATOM 499 C CA . LEU A 1 69 ? -2.122 11.921 2.886 1.00 95.88 69 LEU A CA 1
ATOM 500 C C . LEU A 1 69 ? -1.658 13.351 3.197 1.00 95.88 69 LEU A C 1
ATOM 502 O O . LEU A 1 69 ? -1.055 13.596 4.241 1.00 95.88 69 LEU A O 1
ATOM 506 N N . ASN A 1 70 ? -1.999 14.311 2.335 1.00 94.75 70 ASN A N 1
ATOM 507 C CA . ASN A 1 70 ? -1.585 15.710 2.471 1.00 94.75 70 ASN A CA 1
ATOM 508 C C . ASN A 1 70 ? -2.234 16.415 3.668 1.00 94.75 70 ASN A C 1
ATOM 510 O O . ASN A 1 70 ? -1.603 17.263 4.295 1.00 94.75 70 ASN A O 1
ATOM 514 N N . ASN A 1 71 ? -3.481 16.071 4.004 1.00 95.25 71 ASN A N 1
ATOM 515 C CA . ASN A 1 71 ? -4.182 16.657 5.149 1.00 95.25 71 ASN A CA 1
ATOM 516 C C . ASN A 1 71 ? -3.972 15.885 6.470 1.00 95.25 71 ASN A C 1
ATOM 518 O O . ASN A 1 71 ? -4.532 16.266 7.496 1.00 95.25 71 ASN A O 1
ATOM 522 N N . GLY A 1 72 ? -3.194 14.796 6.452 1.00 94.50 72 GLY A N 1
ATOM 523 C CA . GLY A 1 72 ? -2.856 13.996 7.633 1.00 94.50 72 GLY A CA 1
ATOM 524 C C . GLY A 1 72 ? -3.948 13.043 8.132 1.00 94.50 72 GLY A C 1
ATOM 525 O O . GLY A 1 72 ? -3.744 12.385 9.163 1.00 94.50 72 GLY A O 1
ATOM 526 N N . THR A 1 73 ? -5.074 12.920 7.418 1.00 95.62 73 THR A N 1
ATOM 527 C CA . THR A 1 73 ? -6.117 11.918 7.714 1.00 95.62 73 THR A CA 1
ATOM 528 C C . THR A 1 73 ? -5.533 10.508 7.649 1.00 95.62 73 THR A C 1
ATOM 530 O O . THR A 1 73 ? -5.747 9.702 8.553 1.00 95.62 73 THR A O 1
ATOM 533 N N . LEU A 1 74 ? -4.734 10.240 6.615 1.00 97.06 74 LEU A N 1
ATOM 534 C CA . LEU A 1 74 ? -3.885 9.062 6.496 1.00 97.06 74 LEU A CA 1
ATOM 535 C C . LEU A 1 74 ? -2.427 9.455 6.754 1.00 97.06 74 LEU A C 1
ATOM 537 O O . LEU A 1 74 ? -1.990 10.552 6.416 1.00 97.06 74 LEU A O 1
ATOM 541 N N . SER A 1 75 ? -1.655 8.552 7.356 1.00 97.75 75 SER A N 1
ATOM 542 C CA . SER A 1 75 ? -0.194 8.679 7.373 1.00 97.75 75 SER A CA 1
ATOM 543 C C . SER A 1 75 ? 0.389 8.194 6.066 1.00 97.75 75 SER A C 1
ATOM 545 O O . SER A 1 75 ? -0.074 7.198 5.512 1.00 97.75 75 SER A O 1
ATOM 547 N N . TRP A 1 76 ? 1.487 8.823 5.665 1.00 97.94 76 TRP A N 1
ATOM 548 C CA . TRP A 1 76 ? 2.376 8.272 4.657 1.00 97.94 76 TRP A CA 1
ATOM 549 C C . TRP A 1 76 ? 2.834 6.854 5.049 1.00 97.94 76 TRP A C 1
ATOM 551 O O . TRP A 1 76 ? 3.348 6.671 6.157 1.00 97.94 76 TRP A O 1
ATOM 561 N N . PRO A 1 77 ? 2.650 5.851 4.167 1.00 97.69 77 PRO A N 1
ATOM 562 C CA . PRO A 1 77 ? 3.098 4.477 4.412 1.00 97.69 77 PRO A CA 1
ATOM 563 C C . PRO A 1 77 ? 4.618 4.319 4.482 1.00 97.69 77 PRO A C 1
ATOM 565 O O . PRO A 1 77 ? 5.115 3.394 5.119 1.00 97.69 77 PRO A O 1
ATOM 568 N N . LEU A 1 78 ? 5.349 5.220 3.828 1.00 97.62 78 LEU A N 1
ATOM 569 C CA . LEU A 1 78 ? 6.805 5.308 3.840 1.00 97.62 78 LEU A CA 1
ATOM 570 C C . LEU A 1 78 ? 7.233 6.636 4.469 1.00 97.62 78 LEU A C 1
ATOM 572 O O . LEU A 1 78 ? 6.487 7.614 4.452 1.00 97.62 78 LEU A O 1
ATOM 576 N N . SER A 1 79 ? 8.444 6.690 5.018 1.00 96.56 79 SER A N 1
ATOM 577 C CA . SER A 1 79 ? 8.991 7.927 5.584 1.00 96.56 79 SER A CA 1
ATOM 578 C C . SER A 1 79 ? 9.674 8.757 4.497 1.00 96.56 79 SER A C 1
ATOM 580 O O . SER A 1 79 ? 10.623 8.286 3.878 1.00 96.56 79 SER A O 1
ATOM 582 N N . ASN A 1 80 ? 9.217 10.000 4.301 1.00 93.94 80 ASN A N 1
ATOM 583 C CA . ASN A 1 80 ? 9.697 10.928 3.264 1.00 93.94 80 ASN A CA 1
ATOM 584 C C . ASN A 1 80 ? 9.793 10.290 1.860 1.00 93.94 80 ASN A C 1
ATOM 586 O O . ASN A 1 80 ? 10.874 10.295 1.264 1.00 93.94 80 ASN A O 1
ATOM 590 N N . PRO A 1 81 ? 8.704 9.698 1.333 1.00 94.62 81 PRO A N 1
ATOM 591 C CA . PRO A 1 81 ? 8.754 9.053 0.034 1.00 94.62 81 PRO A CA 1
ATOM 592 C C . PRO A 1 81 ? 8.817 10.070 -1.103 1.00 94.62 81 PRO A C 1
ATOM 594 O O . PRO A 1 81 ? 8.279 11.172 -1.012 1.00 94.62 81 PRO A O 1
ATOM 597 N N . THR A 1 82 ? 9.394 9.646 -2.223 1.00 93.94 82 THR A N 1
ATOM 598 C CA . THR A 1 82 ? 9.162 10.285 -3.520 1.00 93.94 82 THR A CA 1
ATOM 599 C C . THR A 1 82 ? 7.957 9.619 -4.175 1.00 93.94 82 THR A C 1
ATOM 601 O O . THR A 1 82 ? 7.965 8.403 -4.361 1.00 93.94 82 THR A O 1
ATOM 604 N N . VAL A 1 83 ? 6.926 10.389 -4.530 1.00 91.19 83 VAL A N 1
ATOM 605 C CA . VAL A 1 83 ? 5.818 9.887 -5.359 1.00 91.19 83 VAL A CA 1
ATOM 606 C C . VAL A 1 83 ? 6.326 9.765 -6.794 1.00 91.19 83 VAL A C 1
ATOM 608 O O . VAL A 1 83 ? 6.711 10.759 -7.404 1.00 91.19 83 VAL A O 1
ATOM 611 N N . THR A 1 84 ? 6.377 8.541 -7.311 1.00 85.75 84 THR A N 1
ATOM 612 C CA . THR A 1 84 ? 6.871 8.221 -8.659 1.00 85.75 84 THR A CA 1
ATOM 613 C C . THR A 1 84 ? 5.739 8.090 -9.675 1.00 85.75 84 THR A C 1
ATOM 615 O O . THR A 1 84 ? 5.988 8.183 -10.875 1.00 85.75 84 THR A O 1
ATOM 618 N N . GLN A 1 85 ? 4.504 7.887 -9.204 1.00 83.44 85 GLN A N 1
ATOM 619 C CA . GLN A 1 85 ? 3.293 7.895 -10.020 1.00 83.44 85 GLN A CA 1
ATOM 620 C C . GLN A 1 85 ? 2.100 8.378 -9.192 1.00 83.44 85 GLN A C 1
ATOM 622 O O . GLN A 1 85 ? 1.862 7.882 -8.093 1.00 83.44 85 GLN A O 1
ATOM 627 N N . GLY A 1 86 ? 1.342 9.329 -9.725 1.00 81.19 86 GLY A N 1
ATOM 62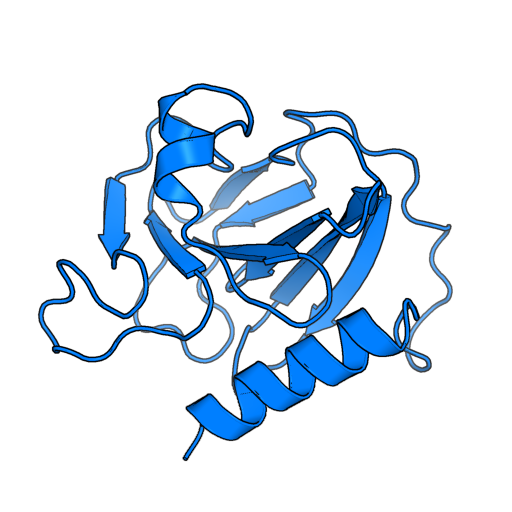8 C CA . GLY A 1 86 ? 0.082 9.795 -9.162 1.00 81.19 86 GLY A CA 1
ATOM 629 C C . GLY A 1 86 ? -1.112 8.926 -9.560 1.00 81.19 86 GLY A C 1
ATOM 630 O O . GLY A 1 86 ? -1.014 8.001 -10.374 1.00 81.19 86 GLY A O 1
ATOM 631 N N . TYR A 1 87 ? -2.258 9.253 -8.969 1.00 79.19 87 TYR A N 1
ATOM 632 C CA . TYR A 1 87 ? -3.518 8.544 -9.154 1.00 79.19 87 TYR A CA 1
ATOM 633 C C . TYR A 1 87 ? -3.938 8.563 -10.632 1.00 79.19 87 TYR A C 1
ATOM 635 O O . TYR A 1 87 ? -3.808 9.582 -11.309 1.00 79.19 87 TYR A O 1
ATOM 643 N N . TRP A 1 88 ? -4.359 7.410 -11.167 1.00 68.75 88 TRP A N 1
ATOM 644 C CA . TRP A 1 88 ? -4.654 7.212 -12.601 1.00 68.75 88 TRP A CA 1
ATOM 645 C C . TRP A 1 88 ? -3.540 7.653 -13.567 1.00 68.75 88 TRP A C 1
ATOM 647 O O . TRP A 1 88 ? -3.784 7.901 -14.747 1.00 68.75 88 TRP A O 1
ATOM 657 N N . GLY A 1 89 ? -2.290 7.691 -13.100 1.00 62.47 89 GLY A N 1
ATOM 658 C CA . GLY A 1 89 ? -1.143 8.008 -13.943 1.00 62.47 89 GLY A CA 1
ATOM 659 C C . GLY A 1 89 ? -0.865 9.502 -14.075 1.00 62.47 89 GLY A C 1
ATOM 660 O O . GLY A 1 89 ? -0.089 9.885 -14.957 1.00 62.47 89 GLY A O 1
ATOM 661 N N . GLU A 1 90 ? -1.431 10.340 -13.201 1.00 57.16 90 GLU A N 1
ATOM 662 C CA . GLU A 1 90 ? -0.966 11.717 -13.019 1.00 57.16 90 GLU A CA 1
ATOM 663 C C . GLU A 1 90 ? 0.549 11.703 -12.721 1.00 57.16 90 GLU A C 1
ATOM 665 O O . GLU A 1 90 ? 1.027 10.886 -11.938 1.00 57.16 90 GLU A O 1
ATOM 670 N N . PHE A 1 91 ? 1.345 12.522 -13.413 1.00 54.72 91 PHE A N 1
ATOM 671 C CA . PHE A 1 91 ? 2.824 12.498 -13.378 1.00 54.72 91 PHE A CA 1
ATOM 672 C C . PHE A 1 91 ? 3.509 11.202 -13.868 1.00 54.72 91 PHE A C 1
ATOM 674 O O . PHE A 1 91 ? 4.734 11.102 -13.802 1.00 54.72 91 PHE A O 1
ATOM 681 N N . SER A 1 92 ? 2.777 10.223 -14.417 1.00 55.16 92 SER A N 1
ATOM 682 C CA . SER A 1 92 ? 3.403 9.044 -15.028 1.00 55.16 92 SER A CA 1
ATOM 683 C C . SER A 1 92 ? 4.100 9.424 -16.342 1.00 55.16 92 SER A C 1
ATOM 685 O O . SER A 1 92 ? 3.479 9.925 -17.278 1.00 55.16 92 SER A O 1
ATOM 687 N N . HIS A 1 93 ? 5.391 9.109 -16.478 1.00 46.12 93 HIS A N 1
ATOM 688 C CA . HIS A 1 93 ? 6.129 9.288 -17.742 1.00 46.12 93 HIS A CA 1
ATOM 689 C C . HIS A 1 93 ? 5.612 8.404 -18.897 1.00 46.12 93 HIS A C 1
ATOM 691 O O . HIS A 1 93 ? 6.115 8.496 -20.015 1.00 46.12 93 HIS A O 1
ATOM 697 N N . ARG A 1 94 ? 4.636 7.523 -18.638 1.00 49.06 94 ARG A N 1
ATOM 698 C CA . ARG A 1 94 ? 4.077 6.577 -19.612 1.00 49.06 94 ARG A CA 1
ATOM 699 C C . ARG A 1 94 ? 2.615 6.848 -19.978 1.00 49.06 94 ARG A C 1
ATOM 701 O O . ARG A 1 94 ? 2.132 6.210 -20.905 1.00 49.06 94 ARG A O 1
ATOM 708 N N . GLY A 1 95 ? 1.915 7.761 -19.296 1.00 44.84 95 GLY A N 1
ATOM 709 C CA . GLY A 1 95 ? 0.476 7.983 -19.507 1.00 44.84 95 GLY A CA 1
ATOM 710 C C . GLY A 1 95 ? -0.390 6.763 -19.161 1.00 44.84 95 GLY A C 1
ATOM 711 O O . GLY A 1 95 ? -1.521 6.658 -19.627 1.00 44.84 95 GLY A O 1
ATOM 712 N N . VAL A 1 96 ? 0.155 5.823 -18.382 1.00 49.88 96 VAL A N 1
ATOM 713 C CA . VAL A 1 96 ? -0.514 4.594 -17.946 1.00 49.88 96 VAL A CA 1
ATOM 714 C C . VAL A 1 96 ? -0.351 4.516 -16.434 1.00 49.88 96 VAL A C 1
ATOM 716 O O . VAL A 1 96 ? 0.762 4.323 -15.953 1.00 49.88 96 VAL A O 1
ATOM 719 N N . GLY A 1 97 ? -1.439 4.721 -15.696 1.00 55.06 97 GLY A N 1
ATOM 720 C CA . GLY A 1 97 ? -1.474 4.548 -14.248 1.00 55.06 97 GLY A CA 1
ATOM 721 C C . GLY A 1 97 ? -1.972 3.164 -13.869 1.00 55.06 97 GLY A C 1
ATOM 722 O O . GLY A 1 97 ? -2.890 2.638 -14.503 1.00 55.06 97 GLY A O 1
ATOM 723 N N . TRP A 1 98 ? -1.401 2.587 -12.817 1.00 61.81 98 TRP A N 1
ATOM 724 C CA . TRP A 1 98 ? -2.061 1.479 -12.139 1.00 61.81 98 TRP A CA 1
ATOM 725 C C . TRP A 1 98 ? -3.385 1.964 -11.532 1.00 61.81 98 TRP A C 1
ATOM 727 O O . TRP A 1 98 ? -3.406 3.015 -10.887 1.00 61.81 98 TRP A O 1
ATOM 737 N N . PRO A 1 99 ? -4.498 1.247 -11.755 1.00 63.81 99 PRO A N 1
ATOM 738 C CA . PRO A 1 99 ? -5.790 1.640 -11.227 1.00 63.81 99 PRO A CA 1
ATOM 739 C C . PRO A 1 99 ? -5.757 1.603 -9.702 1.00 63.81 99 PRO A C 1
ATOM 741 O O . PRO A 1 99 ? -5.180 0.698 -9.099 1.00 63.81 99 PRO A O 1
ATOM 744 N N . GLY A 1 100 ? -6.400 2.596 -9.101 1.00 71.94 100 GLY A N 1
ATOM 745 C CA . GLY A 1 100 ? -6.734 2.594 -7.688 1.00 71.94 100 GLY A CA 1
ATOM 746 C C . GLY A 1 100 ? -5.640 2.957 -6.692 1.00 71.94 100 GLY A C 1
ATOM 747 O O . GLY A 1 100 ? -5.811 2.679 -5.504 1.00 71.94 100 GLY A O 1
ATOM 748 N N . GLY A 1 101 ? -4.550 3.604 -7.121 1.00 86.12 101 GLY A N 1
ATOM 749 C CA . GLY A 1 101 ? -3.511 4.041 -6.190 1.00 86.12 101 GLY A CA 1
ATOM 750 C C . GLY A 1 101 ? -2.450 4.980 -6.753 1.00 86.12 101 GLY A C 1
ATOM 751 O O . GLY A 1 101 ? -2.521 5.432 -7.894 1.00 86.12 101 GLY A O 1
ATOM 752 N N . ILE A 1 102 ? -1.467 5.267 -5.903 1.00 90.44 102 ILE A N 1
ATOM 753 C CA . ILE A 1 102 ? -0.238 6.002 -6.216 1.00 90.44 102 ILE A CA 1
ATOM 754 C C . ILE A 1 102 ? 0.964 5.079 -6.035 1.00 90.44 102 ILE A C 1
ATOM 756 O O . ILE A 1 102 ? 0.943 4.193 -5.179 1.00 90.44 102 ILE A O 1
ATOM 760 N N . ASP A 1 103 ? 2.035 5.339 -6.777 1.00 91.75 103 ASP A N 1
ATOM 761 C CA . ASP A 1 103 ? 3.311 4.655 -6.585 1.00 91.75 103 ASP A CA 1
ATOM 762 C C . ASP A 1 103 ? 4.288 5.591 -5.886 1.00 91.75 103 ASP A C 1
ATOM 764 O O . ASP A 1 103 ? 4.453 6.757 -6.261 1.00 91.75 103 ASP A O 1
ATOM 768 N N . MET A 1 104 ? 4.949 5.073 -4.857 1.00 93.38 104 MET A N 1
ATOM 769 C CA . MET A 1 104 ? 5.900 5.828 -4.057 1.00 93.38 104 MET A CA 1
ATOM 770 C C . MET A 1 104 ? 7.145 5.005 -3.752 1.00 93.38 104 MET A C 1
ATOM 772 O O . MET A 1 104 ? 7.077 3.790 -3.589 1.00 93.38 104 MET A O 1
ATOM 776 N N . SER A 1 105 ? 8.297 5.659 -3.648 1.00 94.44 105 SER A N 1
ATOM 777 C CA . SER A 1 105 ? 9.559 4.983 -3.358 1.00 94.44 105 SER A CA 1
ATOM 778 C C . SER A 1 105 ? 10.366 5.720 -2.300 1.00 94.44 105 SER A C 1
ATOM 780 O O . SER A 1 105 ? 10.408 6.953 -2.263 1.00 94.44 105 SER A O 1
ATOM 782 N N . GLN A 1 106 ? 11.017 4.940 -1.440 1.00 94.00 106 GLN A N 1
ATOM 783 C CA . GLN A 1 106 ? 12.065 5.397 -0.541 1.00 94.00 106 GLN A CA 1
ATOM 784 C C . GLN A 1 106 ? 13.374 4.652 -0.857 1.00 94.00 106 GLN A C 1
ATOM 786 O O . GLN A 1 106 ? 14.197 5.133 -1.630 1.00 94.00 106 GLN A O 1
ATOM 791 N N . TYR A 1 107 ? 13.563 3.459 -0.291 1.00 94.88 107 TYR A N 1
ATOM 792 C CA . TYR A 1 107 ? 14.649 2.537 -0.622 1.00 94.88 107 TYR A CA 1
ATOM 793 C C . TYR A 1 107 ? 14.127 1.096 -0.557 1.00 94.88 107 TYR A C 1
ATOM 795 O O . TYR A 1 107 ? 13.149 0.809 0.132 1.00 94.88 107 TYR A O 1
ATOM 803 N N . PHE A 1 108 ? 14.768 0.166 -1.271 1.00 95.12 108 PHE A N 1
ATOM 804 C CA . PHE A 1 108 ? 14.411 -1.254 -1.189 1.00 95.12 108 PHE A CA 1
ATOM 805 C C . PHE A 1 108 ? 14.563 -1.768 0.250 1.00 95.12 108 PHE A C 1
ATOM 807 O O . PHE A 1 108 ? 15.638 -1.659 0.833 1.00 95.12 108 PHE A O 1
ATOM 814 N N . GLY A 1 109 ? 13.493 -2.319 0.823 1.00 96.06 109 GLY A N 1
ATOM 815 C CA . GLY A 1 109 ? 13.450 -2.738 2.226 1.00 96.06 109 GLY A CA 1
ATOM 816 C C . GLY A 1 109 ? 13.003 -1.665 3.212 1.00 96.06 109 GLY A C 1
ATOM 817 O O . GLY A 1 109 ? 12.958 -1.945 4.408 1.00 96.06 109 GLY A O 1
ATOM 818 N N . ALA A 1 110 ? 12.636 -0.468 2.744 1.00 97.12 110 ALA A N 1
ATOM 819 C CA . ALA A 1 110 ? 12.076 0.568 3.603 1.00 97.12 110 ALA A CA 1
ATOM 820 C C . ALA A 1 110 ? 10.854 0.047 4.383 1.00 97.12 110 ALA A C 1
ATOM 822 O O . ALA A 1 110 ? 10.001 -0.613 3.783 1.00 97.12 110 ALA A O 1
ATOM 823 N N . PRO A 1 111 ? 10.735 0.323 5.697 1.00 97.94 111 PRO A N 1
ATOM 824 C CA . PRO A 1 111 ? 9.587 -0.116 6.480 1.00 97.94 111 PRO A CA 1
ATOM 825 C C . PRO A 1 111 ? 8.281 0.463 5.933 1.00 97.94 111 PRO A C 1
ATOM 827 O O . PRO A 1 111 ? 8.110 1.682 5.890 1.00 97.94 111 PRO A O 1
ATOM 830 N N . VAL A 1 112 ? 7.344 -0.415 5.581 1.00 98.12 112 VAL A N 1
ATOM 831 C CA . VAL A 1 112 ? 5.983 -0.049 5.176 1.00 98.12 112 VAL A CA 1
ATOM 832 C C . VAL A 1 112 ? 5.114 -0.007 6.420 1.00 98.12 112 VAL A C 1
ATOM 834 O O . VAL A 1 112 ? 5.088 -0.956 7.208 1.00 98.12 112 VAL A O 1
ATOM 837 N N . ARG A 1 113 ? 4.412 1.106 6.611 1.00 98.00 113 ARG A N 1
ATOM 838 C CA . ARG A 1 113 ? 3.604 1.385 7.797 1.00 98.00 113 ARG A CA 1
ATOM 839 C C . ARG A 1 113 ? 2.125 1.500 7.457 1.00 98.00 113 ARG A C 1
ATOM 841 O O . ARG A 1 113 ? 1.753 2.022 6.408 1.00 98.00 113 ARG A O 1
ATOM 848 N N . ALA A 1 114 ? 1.283 1.076 8.392 1.00 97.69 114 ALA A N 1
ATOM 849 C CA . ALA A 1 114 ? -0.155 1.267 8.300 1.00 97.69 114 ALA A CA 1
ATOM 850 C C . ALA A 1 114 ? -0.507 2.762 8.271 1.00 97.69 114 ALA A C 1
ATOM 852 O O . ALA A 1 114 ? -0.065 3.548 9.113 1.00 97.69 114 ALA A O 1
ATOM 853 N N . ALA A 1 115 ? -1.342 3.149 7.313 1.00 97.94 115 ALA A N 1
ATOM 854 C CA . ALA A 1 115 ? -1.719 4.539 7.079 1.00 97.94 115 ALA A CA 1
ATOM 855 C C . ALA A 1 115 ? -2.711 5.039 8.145 1.00 9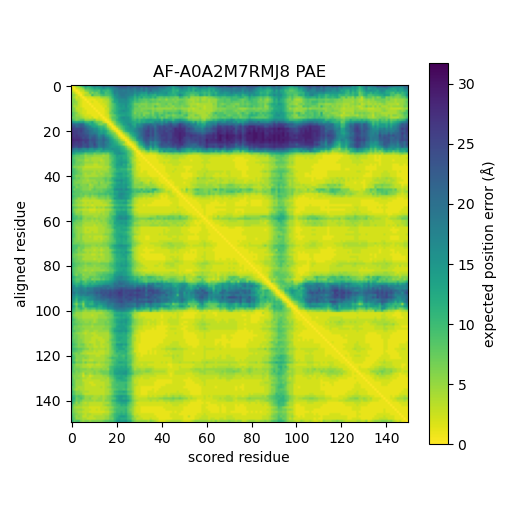7.94 115 ALA A C 1
ATOM 857 O O . ALA A 1 115 ? -2.694 6.215 8.512 1.00 97.94 115 ALA A O 1
ATOM 858 N N . ALA A 1 116 ? -3.529 4.135 8.685 1.00 97.75 116 ALA A N 1
ATOM 859 C CA . ALA A 1 116 ? -4.490 4.383 9.752 1.00 97.75 116 ALA A CA 1
ATOM 860 C C . ALA A 1 116 ? -4.688 3.125 10.617 1.00 97.75 116 ALA A C 1
ATOM 862 O O . ALA A 1 116 ? -4.266 2.030 10.239 1.00 97.75 116 ALA A O 1
ATOM 863 N N . ASP A 1 117 ? -5.344 3.294 11.768 1.00 96.44 117 ASP A N 1
ATOM 864 C CA . ASP A 1 117 ? -5.799 2.186 12.613 1.00 96.44 117 ASP A CA 1
ATOM 865 C C . ASP A 1 117 ? -6.725 1.263 11.817 1.00 96.44 117 ASP A C 1
ATOM 867 O O . ASP A 1 117 ? -7.565 1.733 11.048 1.00 96.44 117 ASP A O 1
ATOM 871 N N . GLY A 1 118 ? -6.597 -0.047 11.988 1.00 93.25 118 GLY A N 1
ATOM 872 C CA . GLY A 1 118 ? -7.447 -0.985 11.271 1.00 93.25 118 GLY A CA 1
ATOM 873 C C . GLY A 1 118 ? -7.106 -2.441 11.522 1.00 93.25 118 GLY A C 1
ATOM 874 O O . GLY A 1 118 ? -6.408 -2.791 12.471 1.00 93.25 118 GLY A O 1
ATOM 875 N N . THR A 1 119 ? -7.605 -3.291 10.637 1.00 90.75 119 THR A N 1
ATOM 876 C CA . THR A 1 119 ? -7.372 -4.737 10.639 1.00 90.75 119 THR A CA 1
ATOM 877 C C . THR A 1 119 ? -6.890 -5.155 9.262 1.00 90.75 119 THR A C 1
ATOM 879 O O . THR A 1 119 ? -7.440 -4.712 8.254 1.00 90.75 119 THR A O 1
ATOM 882 N N . ILE A 1 120 ? -5.856 -5.990 9.190 1.00 89.25 120 ILE A N 1
ATOM 883 C CA . ILE A 1 120 ? -5.472 -6.596 7.913 1.00 89.25 120 ILE A CA 1
ATOM 884 C C . ILE A 1 120 ? -6.531 -7.649 7.568 1.00 89.25 120 ILE A C 1
ATOM 886 O O . ILE A 1 120 ? -6.761 -8.586 8.332 1.00 89.25 120 ILE A O 1
ATOM 890 N N . ILE A 1 121 ? -7.176 -7.466 6.419 1.00 84.31 121 ILE A N 1
ATOM 891 C CA . ILE A 1 121 ? -8.222 -8.352 5.889 1.00 84.31 121 ILE A CA 1
ATOM 892 C C . ILE A 1 121 ? -7.709 -9.237 4.753 1.00 84.31 121 ILE A C 1
ATOM 894 O O . ILE A 1 121 ? -8.355 -10.218 4.400 1.00 84.31 121 ILE A O 1
ATOM 898 N N . PHE A 1 122 ? -6.539 -8.915 4.203 1.00 85.75 122 PHE A N 1
ATOM 899 C CA . PHE A 1 122 ? -5.865 -9.722 3.200 1.00 85.75 122 PHE A CA 1
ATOM 900 C C . PHE A 1 122 ? -4.351 -9.574 3.337 1.00 85.75 122 PHE A C 1
ATOM 902 O O . PHE A 1 122 ? -3.852 -8.466 3.513 1.00 85.75 122 PHE A O 1
ATOM 909 N N . ASN A 1 123 ? -3.636 -10.685 3.218 1.00 88.31 123 ASN A N 1
ATOM 910 C CA . ASN A 1 123 ? -2.189 -10.737 3.070 1.00 88.31 123 ASN A CA 1
ATOM 911 C C . ASN A 1 123 ? -1.892 -11.919 2.149 1.00 88.31 123 ASN A C 1
ATOM 913 O O . ASN A 1 123 ? -2.225 -13.058 2.480 1.00 88.31 123 ASN A O 1
ATOM 917 N N . GLY A 1 124 ? -1.344 -11.645 0.974 1.00 86.94 124 GLY A N 1
ATOM 918 C CA . GLY A 1 124 ? -1.163 -12.674 -0.032 1.00 86.94 124 GLY A CA 1
ATOM 919 C C . GLY A 1 124 ? -0.186 -12.273 -1.115 1.00 86.94 124 GLY A C 1
ATOM 920 O O . GLY A 1 124 ? 0.536 -11.281 -1.009 1.00 86.94 124 GLY A O 1
ATOM 921 N N . TYR A 1 125 ? -0.155 -13.100 -2.153 1.00 87.69 125 TYR A N 1
ATOM 922 C CA . TYR A 1 125 ? 0.763 -12.953 -3.264 1.00 87.69 125 TYR A CA 1
ATOM 923 C C . TYR A 1 125 ? 0.041 -13.138 -4.596 1.00 87.69 125 TYR A C 1
ATOM 925 O O . TYR A 1 125 ? -0.624 -14.154 -4.801 1.00 87.69 125 TYR A O 1
ATOM 933 N N . ASN A 1 126 ? 0.238 -12.197 -5.518 1.00 84.69 126 ASN A N 1
ATOM 934 C CA . ASN A 1 126 ? -0.134 -12.354 -6.918 1.00 84.69 126 ASN A CA 1
ATOM 935 C C . ASN A 1 126 ? 1.012 -11.908 -7.836 1.00 84.69 126 ASN A C 1
ATOM 937 O O . ASN A 1 126 ? 1.197 -10.724 -8.114 1.00 84.69 126 ASN A O 1
ATOM 941 N N . GLY A 1 127 ? 1.778 -12.873 -8.345 1.00 84.69 127 GLY A N 1
ATOM 942 C CA . GLY A 1 127 ? 2.937 -12.607 -9.200 1.00 84.69 127 GLY A CA 1
ATOM 943 C C . GLY A 1 127 ? 2.613 -11.956 -10.549 1.00 84.69 127 GLY A C 1
ATOM 944 O O . GLY A 1 127 ? 3.494 -11.343 -11.143 1.00 84.69 127 GLY A O 1
ATOM 945 N N . ALA A 1 128 ? 1.368 -12.049 -11.027 1.00 82.06 128 ALA A N 1
ATOM 946 C CA . ALA A 1 128 ? 0.950 -11.407 -12.273 1.00 82.06 128 ALA A CA 1
ATOM 947 C C . ALA A 1 128 ? 0.588 -9.924 -12.086 1.00 82.06 128 ALA A C 1
ATOM 949 O O . ALA A 1 128 ? 0.511 -9.190 -13.071 1.00 82.06 128 ALA A O 1
ATOM 950 N N . THR A 1 129 ? 0.345 -9.494 -10.844 1.00 81.62 129 THR A N 1
ATOM 951 C CA . THR A 1 129 ? -0.129 -8.148 -10.513 1.00 81.62 129 THR A CA 1
ATOM 952 C C . THR A 1 129 ? 0.654 -7.573 -9.328 1.00 81.62 129 THR A C 1
ATOM 954 O O . THR A 1 129 ? 1.749 -7.047 -9.512 1.00 81.62 129 THR A O 1
ATOM 957 N N . PHE A 1 130 ? 0.123 -7.688 -8.114 1.00 85.75 130 PHE A N 1
ATOM 958 C CA . PHE A 1 130 ? 0.550 -6.959 -6.922 1.00 85.75 130 PHE A CA 1
ATOM 959 C C . PHE A 1 130 ? 1.831 -7.468 -6.260 1.00 85.75 130 PHE A C 1
ATOM 961 O O . PHE A 1 130 ? 2.355 -6.810 -5.367 1.00 85.75 130 PHE A O 1
ATOM 968 N N . GLY A 1 131 ? 2.332 -8.640 -6.643 1.00 90.31 131 GLY A N 1
ATOM 969 C CA . GLY A 1 131 ? 3.385 -9.305 -5.883 1.00 90.31 131 GLY A CA 1
ATOM 970 C C . GLY A 1 131 ? 2.892 -9.628 -4.478 1.00 90.31 131 GLY A C 1
ATOM 971 O O . GLY A 1 131 ? 1.751 -10.055 -4.331 1.00 90.31 131 GLY A O 1
ATOM 972 N N . HIS A 1 132 ? 3.725 -9.426 -3.460 1.00 92.44 132 HIS A N 1
ATOM 973 C CA . HIS A 1 132 ? 3.284 -9.467 -2.066 1.00 92.44 132 HIS A CA 1
ATOM 974 C C . HIS A 1 132 ? 2.475 -8.216 -1.738 1.00 92.44 132 HIS A C 1
ATOM 976 O O . HIS A 1 132 ? 2.926 -7.094 -1.993 1.00 92.44 132 HIS A O 1
ATOM 982 N N . TYR A 1 133 ? 1.283 -8.412 -1.173 1.00 92.69 133 TYR A N 1
ATOM 983 C CA . TYR A 1 133 ? 0.409 -7.301 -0.836 1.00 92.69 133 TYR A CA 1
ATOM 984 C C . TYR A 1 133 ? -0.502 -7.557 0.356 1.00 92.69 133 TYR A C 1
ATOM 986 O O . TYR A 1 133 ? -0.908 -8.684 0.655 1.00 92.69 133 TYR A O 1
ATOM 994 N N . ILE A 1 134 ? -0.838 -6.454 1.016 1.00 92.75 134 ILE A N 1
ATOM 995 C CA . ILE A 1 134 ? -1.721 -6.389 2.172 1.00 92.75 134 ILE A CA 1
ATOM 996 C C . ILE A 1 134 ? -2.897 -5.472 1.849 1.00 92.75 134 ILE A C 1
ATOM 998 O O . ILE A 1 134 ? -2.715 -4.412 1.253 1.00 92.75 134 ILE A O 1
ATOM 1002 N N . ILE A 1 135 ? -4.094 -5.847 2.301 1.00 91.38 135 ILE A N 1
ATOM 1003 C CA . ILE A 1 135 ? -5.258 -4.957 2.338 1.00 91.38 135 ILE A CA 1
ATOM 1004 C C . ILE A 1 135 ? -5.692 -4.792 3.790 1.00 91.38 135 ILE A C 1
ATOM 1006 O O . ILE A 1 135 ? -5.911 -5.777 4.503 1.00 91.38 135 ILE A O 1
ATOM 1010 N N . MET A 1 136 ? -5.836 -3.544 4.227 1.00 91.75 136 MET A N 1
ATOM 1011 C CA . MET A 1 136 ? -6.330 -3.189 5.553 1.00 91.75 136 MET A CA 1
ATOM 1012 C C . MET A 1 136 ? -7.717 -2.559 5.483 1.00 91.75 136 MET A C 1
ATOM 1014 O O . MET A 1 136 ? -7.974 -1.699 4.649 1.00 91.75 136 MET A O 1
ATOM 1018 N N . ASN A 1 137 ? -8.597 -2.958 6.400 1.00 91.19 137 ASN A N 1
ATOM 1019 C CA . ASN A 1 137 ? -9.882 -2.319 6.660 1.00 91.19 137 ASN A CA 1
ATOM 1020 C C . ASN A 1 137 ? -9.771 -1.373 7.859 1.00 91.19 137 ASN A C 1
ATOM 1022 O O . ASN A 1 137 ? -9.356 -1.789 8.943 1.00 91.19 137 ASN A O 1
ATOM 1026 N N . HIS A 1 138 ? -10.200 -0.128 7.673 1.00 92.31 138 HIS A N 1
ATOM 1027 C CA . HIS A 1 138 ? -10.179 0.936 8.680 1.00 92.31 138 HIS A CA 1
ATOM 1028 C C . HIS A 1 138 ? -11.574 1.254 9.248 1.00 92.31 138 HIS A C 1
ATOM 1030 O O . HIS A 1 138 ? -11.725 2.171 10.052 1.00 92.31 138 HIS A O 1
ATOM 1036 N N . GLY A 1 139 ? -12.603 0.500 8.845 1.00 88.00 139 GLY A N 1
ATOM 1037 C CA . GLY A 1 139 ? -13.998 0.759 9.200 1.00 88.00 139 GLY A CA 1
ATOM 1038 C C . GLY A 1 139 ? -14.676 1.755 8.253 1.00 88.00 139 GLY A C 1
ATOM 1039 O O . GLY A 1 139 ? -14.036 2.385 7.414 1.00 88.00 139 GLY A O 1
ATOM 1040 N N . ASN A 1 140 ? -16.006 1.872 8.352 1.00 86.38 140 ASN A N 1
ATOM 1041 C CA . ASN A 1 140 ? -16.833 2.746 7.498 1.00 86.38 140 ASN A CA 1
ATOM 1042 C C . ASN A 1 140 ? -16.610 2.544 5.983 1.00 86.38 140 ASN A C 1
ATOM 1044 O O . ASN A 1 140 ? -16.735 3.476 5.190 1.00 86.38 140 ASN A O 1
ATOM 1048 N N . GLY A 1 141 ? -16.239 1.322 5.591 1.00 84.94 141 GLY A N 1
ATOM 1049 C CA . GLY A 1 141 ? -15.921 0.960 4.213 1.00 84.94 141 GLY A CA 1
ATOM 1050 C C . GLY A 1 141 ? -14.575 1.477 3.700 1.00 84.94 141 GLY A C 1
ATOM 1051 O O . GLY A 1 141 ? -14.284 1.230 2.538 1.00 84.94 141 GLY A O 1
ATOM 1052 N N . LEU A 1 142 ? -13.767 2.173 4.510 1.00 90.44 142 LEU A N 1
ATOM 1053 C CA . LEU A 1 142 ? -12.457 2.690 4.110 1.00 90.44 142 LEU A CA 1
ATOM 1054 C C . LEU A 1 142 ? -11.392 1.593 4.186 1.00 90.44 142 LEU A C 1
ATOM 1056 O O . LEU A 1 142 ? -11.208 0.970 5.235 1.00 90.44 142 LEU A O 1
ATOM 1060 N N . GLN A 1 143 ? -10.665 1.382 3.094 1.00 92.19 143 GLN A N 1
ATOM 1061 C CA . GLN A 1 143 ? -9.666 0.325 2.976 1.00 92.19 143 GLN A CA 1
ATOM 1062 C C . GLN A 1 143 ? -8.398 0.845 2.297 1.00 92.19 143 GLN A C 1
ATOM 1064 O O . GLN A 1 143 ? -8.477 1.674 1.394 1.00 92.19 143 GLN A O 1
ATOM 1069 N N . THR A 1 144 ? -7.234 0.355 2.718 1.00 94.62 144 THR A N 1
ATOM 1070 C CA . THR A 1 144 ? -5.947 0.644 2.068 1.00 94.62 144 THR A CA 1
ATOM 1071 C C . THR A 1 144 ? -5.310 -0.625 1.529 1.00 94.62 144 THR A C 1
ATOM 1073 O O . THR A 1 144 ? -5.487 -1.702 2.098 1.00 94.62 144 THR A O 1
ATOM 1076 N N . LEU A 1 145 ? -4.573 -0.494 0.430 1.00 94.31 145 LEU A N 1
ATOM 1077 C CA . LEU A 1 145 ? -3.822 -1.570 -0.209 1.00 94.31 145 LEU A CA 1
ATOM 1078 C C . LEU A 1 145 ? -2.341 -1.192 -0.259 1.00 94.31 145 LEU A C 1
ATOM 1080 O O . LEU A 1 145 ? -2.005 -0.066 -0.615 1.00 94.31 145 LEU A O 1
ATOM 1084 N N . TYR A 1 146 ? -1.473 -2.142 0.076 1.00 95.56 146 TYR A N 1
ATOM 1085 C CA . TYR A 1 146 ? -0.016 -2.016 0.070 1.00 95.56 146 TYR A CA 1
ATOM 1086 C C . TYR A 1 146 ? 0.546 -3.133 -0.802 1.00 95.56 146 TYR A C 1
ATOM 1088 O O . TYR A 1 146 ? 0.414 -4.288 -0.415 1.00 95.56 146 TYR A O 1
ATOM 1096 N N . ALA A 1 147 ? 1.129 -2.825 -1.959 1.00 93.75 147 ALA A N 1
ATOM 1097 C CA . ALA A 1 147 ? 1.585 -3.829 -2.925 1.00 93.75 147 ALA A CA 1
ATOM 1098 C C . ALA A 1 147 ? 3.035 -3.626 -3.379 1.00 93.75 147 ALA A C 1
ATOM 1100 O O . ALA A 1 147 ? 3.668 -2.616 -3.074 1.00 93.75 147 ALA A O 1
ATOM 1101 N N . HIS A 1 148 ? 3.556 -4.620 -4.098 1.00 93.69 148 HIS A N 1
ATOM 1102 C CA . HIS A 1 148 ? 4.960 -4.771 -4.485 1.00 93.69 148 HIS A CA 1
ATOM 1103 C C . HIS A 1 148 ? 5.907 -4.919 -3.288 1.00 93.69 148 HIS A C 1
ATOM 1105 O O . HIS A 1 148 ? 7.094 -4.611 -3.380 1.00 93.69 148 HIS A O 1
ATOM 1111 N N . MET A 1 149 ? 5.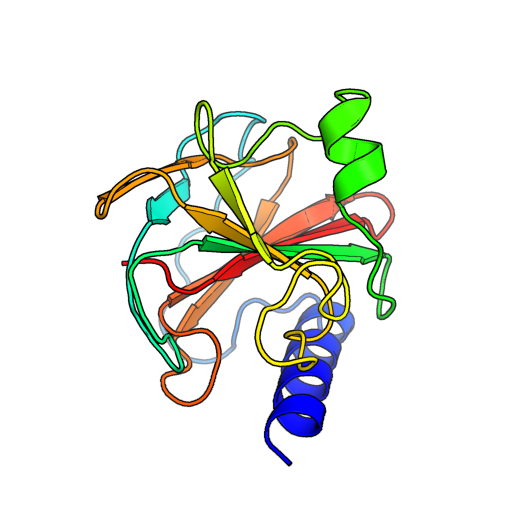395 -5.423 -2.162 1.00 95.00 149 MET A N 1
ATOM 1112 C CA . MET A 1 149 ? 6.161 -5.633 -0.931 1.00 95.00 149 MET A CA 1
ATOM 1113 C C . MET A 1 149 ? 7.170 -6.788 -1.069 1.00 95.00 149 MET A C 1
ATOM 1115 O O . MET A 1 149 ? 7.216 -7.469 -2.101 1.00 95.00 149 MET A O 1
ATOM 1119 N N . GLN A 1 150 ? 8.017 -6.980 -0.054 1.00 92.81 150 GLN A N 1
ATOM 1120 C CA . GLN A 1 150 ? 8.860 -8.181 0.074 1.00 92.81 150 GLN A CA 1
ATOM 1121 C C . GLN A 1 150 ? 8.086 -9.378 0.615 1.00 92.81 150 GLN A C 1
ATOM 1123 O O . GLN A 1 150 ? 7.133 -9.161 1.397 1.00 92.81 150 GLN A O 1
#

Foldseek 3Di:
DVLVVVLVVVLVLLVVLAADPDDDPDDQQDWAAAFRFPAFFAQAAPGPDTKKWKFKDQNSDADFCVVCCVVLVWDDQFDPKDFCAGAQGVNPPVNGDRHGTTITDDDGGTGGGGRHTFTWSYFDADNNHFGTKTKTDPDNRIIMIIGNGD

Sequence (150 aa):
AAFASVQGEINNILAAQRAPSGGNSGPAYGNVKRGQVIGSQGNSGYSFGSHLHFGLYRGSQDIDPMPYLNNGTLSWPLSNPTVTQGYWGEFSHRGVGWPGGIDMSQYFGAPVRAAADGTIIFNGYNGATFGHYIIMNHGNGLQTLYAHMQ

Nearest PDB structures (foldseek):
  4pxw-assembly2_B  TM=5.015E-01  e=4.084E+00  Homo sapiens
  4pxw-assembly1_A  TM=4.047E-01  e=2.717E+00  Homo sapiens
  8f8e-assembly1_A  TM=4.623E-01  e=4.084E+00  Homo sapiens
  7ufv-assembly1_A  TM=3.955E-01  e=2.563E+00  Homo sapiens

pLDDT: mean 81.69, std 17.34, range [33.59, 98.12]

Mean predicted aligned error: 6.92 Å